Protein AF-A0A182ETB7-F1 (afdb_monomer_lite)

Secondary structure (DSSP, 8-state):
--HHHHHHHHHHHHHHHHTSTT--HHHHHHHHHHHHHHHTTT-SHHHHHHHHHHHHH-GGGHHHHHHHHHHHS-HHHHHHHHHHHHHHHHHHHHHHTTS-S------------------------

Organism: Onchocerca ochengi (NCBI:txid42157)

pLDDT: mean 83.45, std 18.45, range [45.38, 98.5]

Foldseek 3Di:
DPLVVVLVVLVVVLVVLVPDPPRDPVVSLVSLVVSCVVPLQPALVSLLVNQLVCVVPPNVCNVVSLVSSVVRYDPVHNVVNVVSSVVSVVVVVVVVVPPPPDPDDDDDDDDDDDDDDDDDDDDDD

Radius of gyration: 29.43 Å; chains: 1; bounding box: 35×43×104 Å

Sequence (125 aa):
MMPRLGIEVHRTFIEHELKSEQMSMEFVTQAFELMIVEFGSKTHECWIDYANFMLKYEPLTLQTIHRRAMACLASNEIESFLVAYNSLLQNAASNYNGFDSDIGKDVEDLSDDDDGNNSETEKFT

Structure (mmCIF, N/CA/C/O backbone):
data_AF-A0A182ETB7-F1
#
_entry.id   AF-A0A182ETB7-F1
#
loop_
_atom_site.group_PDB
_atom_site.id
_atom_site.type_symbol
_atom_site.label_atom_id
_atom_site.label_alt_id
_atom_site.label_comp_id
_atom_site.label_asym_id
_atom_site.label_entity_id
_atom_site.label_seq_id
_atom_site.pdbx_PDB_ins_code
_atom_site.Cartn_x
_atom_site.Cartn_y
_atom_site.Cartn_z
_atom_site.occupancy
_atom_site.B_iso_or_equiv
_atom_site.auth_seq_id
_atom_site.auth_comp_id
_atom_site.auth_asym_id
_atom_site.auth_atom_id
_atom_site.pdbx_PDB_model_num
ATOM 1 N N . MET A 1 1 ? -3.845 -2.359 -19.736 1.00 51.69 1 MET A N 1
ATOM 2 C CA . MET A 1 1 ? -4.543 -1.458 -18.794 1.00 51.69 1 MET A CA 1
ATOM 3 C C . MET A 1 1 ? -3.604 -0.302 -18.471 1.00 51.69 1 MET A C 1
ATOM 5 O O . MET A 1 1 ? -2.424 -0.566 -18.276 1.00 51.69 1 MET A O 1
ATOM 9 N N . MET A 1 2 ? -4.068 0.951 -18.498 1.00 56.34 2 MET A N 1
ATOM 10 C CA . MET A 1 2 ? -3.256 2.111 -18.092 1.00 56.34 2 MET A CA 1
ATOM 11 C C . MET A 1 2 ? -2.988 2.015 -16.576 1.00 56.34 2 MET A C 1
ATOM 13 O O . MET A 1 2 ? -3.965 2.009 -15.827 1.00 56.34 2 MET A O 1
ATOM 17 N N . PRO A 1 3 ? -1.728 1.943 -16.099 1.00 60.03 3 PRO A N 1
ATOM 18 C CA . PRO A 1 3 ? -1.425 1.695 -14.683 1.00 60.03 3 PRO A CA 1
ATOM 19 C C . PRO A 1 3 ? -2.067 2.699 -13.714 1.00 60.03 3 PRO A C 1
ATOM 21 O O . PRO A 1 3 ? -2.541 2.309 -12.654 1.00 60.03 3 PRO A O 1
ATOM 24 N N . ARG A 1 4 ? -2.156 3.976 -14.116 1.00 64.31 4 ARG A N 1
ATOM 25 C CA . ARG A 1 4 ? -2.756 5.045 -13.299 1.00 64.31 4 ARG A CA 1
ATOM 26 C C . ARG A 1 4 ? -4.270 4.920 -13.122 1.00 64.31 4 ARG A C 1
ATOM 28 O O . ARG A 1 4 ? -4.782 5.306 -12.087 1.00 64.31 4 ARG A O 1
ATOM 35 N N . LEU A 1 5 ? -4.992 4.376 -14.101 1.00 73.88 5 LEU A N 1
ATOM 36 C CA . LEU A 1 5 ? -6.442 4.205 -13.962 1.00 73.88 5 LEU A CA 1
ATOM 37 C C . LEU A 1 5 ? -6.777 3.033 -13.032 1.00 73.88 5 LEU A C 1
ATOM 39 O O . LEU A 1 5 ? -7.755 3.089 -12.301 1.00 73.88 5 LEU A O 1
ATOM 43 N N . GLY A 1 6 ? -5.958 1.978 -13.054 1.00 78.56 6 GLY A N 1
ATOM 44 C CA . GLY A 1 6 ? -6.177 0.805 -12.211 1.00 78.56 6 GLY A CA 1
ATOM 45 C C . GLY A 1 6 ? -5.968 1.096 -10.724 1.00 78.56 6 GLY A C 1
ATOM 46 O O . GLY A 1 6 ? -6.811 0.719 -9.918 1.00 78.56 6 GLY A O 1
ATOM 47 N N . ILE A 1 7 ? -4.907 1.828 -10.361 1.00 86.31 7 ILE A N 1
ATOM 48 C CA . ILE A 1 7 ? -4.653 2.179 -8.953 1.00 86.31 7 ILE A CA 1
ATOM 49 C C . ILE A 1 7 ? -5.768 3.060 -8.366 1.00 86.31 7 ILE A C 1
ATOM 51 O O . ILE A 1 7 ? -6.184 2.847 -7.231 1.00 86.31 7 ILE A O 1
ATOM 55 N N . GLU A 1 8 ? -6.318 3.983 -9.160 1.00 90.12 8 GLU A N 1
ATOM 56 C CA . GLU A 1 8 ? -7.406 4.873 -8.735 1.00 90.12 8 GLU A CA 1
ATOM 57 C C . GLU A 1 8 ? -8.692 4.097 -8.403 1.00 90.12 8 GLU A C 1
ATOM 59 O O . GLU A 1 8 ? -9.412 4.445 -7.468 1.00 90.12 8 GLU A O 1
ATOM 64 N N . VAL A 1 9 ? -8.973 3.013 -9.138 1.00 89.81 9 VAL A N 1
ATOM 65 C CA . VAL A 1 9 ? -10.133 2.143 -8.878 1.00 89.81 9 VAL A CA 1
ATOM 66 C C . VAL A 1 9 ? -9.993 1.442 -7.528 1.00 89.81 9 VAL A C 1
ATOM 68 O O . VAL A 1 9 ? -10.943 1.450 -6.745 1.00 89.81 9 VAL A O 1
ATOM 71 N N . HIS A 1 10 ? -8.812 0.890 -7.223 1.00 92.69 10 HIS A N 1
ATOM 72 C CA . HIS A 1 10 ? -8.541 0.291 -5.910 1.00 92.69 10 HIS A CA 1
ATOM 73 C C . HIS A 1 10 ? -8.660 1.324 -4.792 1.00 92.69 10 HIS A C 1
ATOM 75 O O . HIS A 1 10 ? -9.349 1.067 -3.809 1.00 92.69 10 HIS A O 1
ATOM 81 N N . ARG A 1 11 ? -8.065 2.514 -4.958 1.00 93.50 11 ARG A N 1
ATOM 82 C CA . ARG A 1 11 ? -8.178 3.610 -3.981 1.00 93.50 11 ARG A CA 1
ATOM 83 C C . ARG A 1 11 ? -9.626 4.010 -3.735 1.00 93.50 11 ARG A C 1
ATOM 85 O O . ARG A 1 11 ? -10.043 4.079 -2.587 1.00 93.50 11 ARG A O 1
ATOM 92 N N . THR A 1 12 ? -10.409 4.191 -4.797 1.00 93.00 12 THR A N 1
ATOM 93 C CA . THR A 1 12 ? -11.833 4.544 -4.693 1.00 93.00 12 THR A CA 1
ATOM 94 C C . THR A 1 12 ? -12.609 3.488 -3.905 1.00 93.00 12 THR A C 1
ATOM 96 O O . THR A 1 12 ? -13.414 3.827 -3.038 1.00 93.00 12 THR A O 1
ATOM 99 N N . PHE A 1 13 ? -12.356 2.205 -4.176 1.00 91.25 13 PHE A N 1
ATOM 100 C CA . PHE A 1 13 ? -12.978 1.106 -3.441 1.00 91.25 13 PHE A CA 1
ATOM 101 C C . PHE A 1 13 ? -12.571 1.104 -1.959 1.00 91.25 13 PHE A C 1
ATOM 103 O O . PHE A 1 13 ? -13.431 1.052 -1.082 1.00 91.25 13 PHE A O 1
ATOM 110 N N . ILE A 1 14 ? -11.272 1.220 -1.678 1.00 94.00 14 ILE A N 1
ATOM 111 C CA . ILE A 1 14 ? -10.728 1.266 -0.317 1.00 94.00 14 ILE A CA 1
ATOM 112 C C . ILE A 1 14 ? -11.304 2.454 0.459 1.00 94.00 14 ILE A C 1
ATOM 114 O O . ILE A 1 14 ? -11.742 2.296 1.593 1.00 94.00 14 ILE A O 1
ATOM 118 N N . GLU A 1 15 ? -11.353 3.642 -0.141 1.00 93.00 15 GLU A N 1
ATOM 119 C CA . GLU A 1 15 ? -11.919 4.835 0.487 1.00 93.00 15 GLU A CA 1
ATOM 120 C C . GLU A 1 15 ? -13.400 4.687 0.819 1.00 93.00 15 GLU A C 1
ATOM 122 O O . GLU A 1 15 ? -13.852 5.206 1.841 1.00 93.00 15 GLU A O 1
ATOM 127 N N . HIS A 1 16 ? -14.161 4.016 -0.045 1.00 91.12 16 HIS A N 1
ATOM 128 C CA . HIS A 1 16 ? -15.560 3.722 0.223 1.00 91.12 16 HIS A CA 1
ATOM 129 C C . HIS A 1 16 ? -15.696 2.802 1.442 1.00 91.12 16 HIS A C 1
ATOM 131 O O . HIS A 1 16 ? -16.469 3.103 2.349 1.00 91.12 16 HIS A O 1
ATOM 137 N N . GLU A 1 17 ? -14.903 1.730 1.506 1.00 89.50 17 GLU A N 1
ATOM 138 C CA . GLU A 1 17 ? -14.908 0.802 2.642 1.00 89.50 17 GLU A CA 1
ATOM 139 C C . GLU A 1 17 ? -14.473 1.489 3.947 1.00 89.50 17 GLU A C 1
ATOM 141 O O . GLU A 1 17 ? -15.092 1.304 4.993 1.00 89.50 17 GLU A O 1
ATOM 146 N N . LEU A 1 18 ? -13.471 2.372 3.883 1.00 89.81 18 LEU A N 1
ATOM 147 C CA . LEU A 1 18 ? -13.004 3.168 5.023 1.00 89.81 18 LEU A CA 1
ATOM 148 C C . LEU A 1 18 ? -14.065 4.123 5.587 1.00 89.81 18 LEU A C 1
ATOM 150 O O . LEU A 1 18 ? -13.995 4.481 6.763 1.00 89.81 18 LEU A O 1
ATOM 154 N N . LYS A 1 19 ? -15.016 4.563 4.756 1.00 90.62 19 LYS A N 1
ATOM 155 C CA . LYS A 1 19 ? -16.119 5.461 5.137 1.00 90.62 19 LYS A CA 1
ATOM 156 C C . LYS A 1 19 ? -17.384 4.702 5.553 1.00 90.62 19 LYS A C 1
ATOM 158 O O . LYS A 1 19 ? -18.352 5.338 5.963 1.00 90.62 19 LYS A O 1
ATOM 163 N N . SER A 1 20 ? -17.388 3.374 5.446 1.00 87.75 20 SER A N 1
ATOM 164 C CA . SER A 1 20 ? -18.506 2.533 5.869 1.00 87.75 20 SER A CA 1
ATOM 165 C C . SER A 1 20 ? -18.699 2.596 7.387 1.00 87.75 20 SER A C 1
ATOM 167 O O . SER A 1 20 ? -17.732 2.541 8.148 1.00 87.75 20 SER A O 1
ATOM 169 N N . GLU A 1 21 ? -19.954 2.653 7.844 1.00 82.00 21 GLU A N 1
ATOM 170 C CA . GLU A 1 21 ? -20.301 2.612 9.277 1.00 82.00 21 GLU A CA 1
ATOM 171 C C . GLU A 1 21 ? -19.835 1.313 9.959 1.00 82.00 21 GLU A C 1
ATOM 173 O O . GLU A 1 21 ? -19.615 1.288 11.167 1.00 82.00 21 GLU A O 1
ATOM 178 N N . GLN A 1 22 ? -19.663 0.240 9.180 1.00 85.56 22 GLN A N 1
ATOM 179 C CA . GLN A 1 22 ? -19.215 -1.077 9.635 1.00 85.56 22 GLN A CA 1
ATOM 180 C C . GLN A 1 22 ? -17.900 -1.473 8.956 1.00 85.56 22 GLN A C 1
ATOM 182 O O . GLN A 1 22 ? -17.767 -2.587 8.453 1.00 85.56 22 GLN A O 1
ATOM 187 N N . MET A 1 23 ? -16.942 -0.545 8.894 1.00 88.25 23 MET A N 1
ATOM 188 C CA . MET A 1 23 ? -15.633 -0.814 8.299 1.00 88.25 23 MET A CA 1
ATOM 189 C C . MET A 1 23 ? -14.983 -2.055 8.927 1.00 88.25 23 MET A C 1
ATOM 191 O O . MET A 1 23 ? -14.769 -2.126 10.139 1.00 88.25 23 MET A O 1
ATOM 195 N N . SER A 1 24 ? -14.641 -3.022 8.074 1.00 91.75 24 SER A N 1
ATOM 196 C CA . SER A 1 24 ? -13.866 -4.198 8.456 1.00 91.75 24 SER A CA 1
ATOM 197 C C . SER A 1 24 ? -12.404 -4.000 8.083 1.00 91.75 24 SER A C 1
ATOM 199 O O . SER A 1 24 ? -12.047 -3.917 6.905 1.00 91.75 24 SER A O 1
ATOM 201 N N . MET A 1 25 ? -11.535 -3.984 9.093 1.00 92.19 25 MET A N 1
ATOM 202 C CA . MET A 1 25 ? -10.091 -3.893 8.886 1.00 92.19 25 MET A CA 1
ATOM 203 C C . MET A 1 25 ? -9.556 -5.045 8.024 1.00 92.19 25 MET A C 1
ATOM 205 O O . MET A 1 25 ? -8.654 -4.834 7.215 1.00 92.19 25 MET A O 1
ATOM 209 N N . GLU A 1 26 ? -10.134 -6.241 8.155 1.00 93.12 26 GLU A N 1
ATOM 210 C CA . GLU A 1 26 ? -9.769 -7.411 7.353 1.00 93.12 26 GLU A CA 1
ATOM 211 C C . GLU A 1 26 ? -10.034 -7.165 5.861 1.00 93.12 26 GLU A C 1
ATOM 213 O O . GLU A 1 26 ? -9.148 -7.386 5.034 1.00 93.12 26 GLU A O 1
ATOM 218 N N . PHE A 1 27 ? -11.208 -6.625 5.511 1.00 92.94 27 PHE A N 1
ATOM 219 C CA . PHE A 1 27 ? -11.556 -6.349 4.114 1.00 92.94 27 PHE A CA 1
ATOM 220 C C . PHE A 1 27 ? -10.742 -5.204 3.522 1.00 92.94 27 PHE A C 1
ATOM 222 O O . PHE A 1 27 ? -10.271 -5.314 2.389 1.00 92.94 27 PHE A O 1
ATOM 229 N N . VAL A 1 28 ? -10.509 -4.136 4.287 1.00 95.62 28 VAL A N 1
ATOM 230 C CA . VAL A 1 28 ? -9.643 -3.038 3.839 1.00 95.62 28 VAL A CA 1
ATOM 231 C C . VAL A 1 28 ? -8.219 -3.543 3.597 1.00 95.62 28 VAL A C 1
ATOM 233 O O . VAL A 1 28 ? -7.624 -3.249 2.560 1.00 95.62 28 VAL A O 1
ATOM 236 N N . THR A 1 29 ? -7.691 -4.366 4.505 1.00 96.38 29 THR A N 1
ATOM 237 C CA . THR A 1 29 ? -6.372 -4.993 4.350 1.00 96.38 29 THR A CA 1
ATOM 238 C C . THR A 1 29 ? -6.325 -5.867 3.099 1.00 96.38 29 THR A C 1
ATOM 240 O O . THR A 1 29 ? -5.398 -5.749 2.301 1.00 96.38 29 THR A O 1
ATOM 243 N N . GLN A 1 30 ? -7.348 -6.690 2.860 1.00 96.25 30 GLN A N 1
ATOM 244 C CA . GLN A 1 30 ? -7.428 -7.516 1.656 1.00 96.25 30 GLN A CA 1
ATOM 245 C C . GLN A 1 30 ? -7.455 -6.673 0.371 1.00 96.25 30 GLN A C 1
ATOM 247 O O . GLN A 1 30 ? -6.809 -7.033 -0.613 1.00 96.25 30 GLN A O 1
ATOM 252 N N . ALA A 1 31 ? -8.155 -5.538 0.376 1.00 96.19 31 ALA A N 1
ATOM 253 C CA . ALA A 1 31 ? -8.188 -4.620 -0.757 1.00 96.19 31 ALA A CA 1
ATOM 254 C C . ALA A 1 31 ? -6.810 -3.989 -1.034 1.00 96.19 31 ALA A C 1
ATOM 256 O O . ALA A 1 31 ? -6.381 -3.931 -2.188 1.00 96.19 31 ALA A O 1
ATOM 257 N N . PHE A 1 32 ? -6.069 -3.600 0.009 1.00 97.81 32 PHE A N 1
ATOM 258 C CA . PHE A 1 32 ? -4.678 -3.159 -0.136 1.00 97.81 32 PHE A CA 1
ATOM 259 C C . PHE A 1 32 ? -3.769 -4.259 -0.692 1.00 97.81 32 PHE A C 1
ATOM 261 O O . PHE A 1 32 ? -2.973 -4.002 -1.595 1.00 97.81 32 PHE A O 1
ATOM 268 N N . GLU A 1 33 ? -3.899 -5.490 -0.197 1.00 97.31 33 GLU A N 1
ATOM 269 C CA . GLU A 1 33 ? -3.120 -6.629 -0.690 1.00 97.31 33 GLU A CA 1
ATOM 270 C C . GLU A 1 33 ? -3.401 -6.904 -2.178 1.00 97.31 33 GLU A C 1
ATOM 272 O O . GLU A 1 33 ? -2.468 -7.141 -2.945 1.00 97.31 33 GLU A O 1
ATOM 277 N N . LEU A 1 34 ? -4.656 -6.789 -2.628 1.00 96.19 34 LEU A N 1
ATOM 278 C CA . LEU A 1 34 ? -5.013 -6.895 -4.049 1.00 96.19 34 LEU A CA 1
ATOM 279 C C . LEU A 1 34 ? -4.381 -5.780 -4.892 1.00 96.19 34 LEU A C 1
ATOM 281 O O . LEU A 1 34 ? -3.808 -6.060 -5.949 1.00 96.19 34 LEU A O 1
ATOM 285 N N . MET A 1 35 ? -4.424 -4.535 -4.412 1.00 96.50 35 MET A N 1
ATOM 286 C CA . MET A 1 35 ? -3.762 -3.410 -5.076 1.00 96.50 35 MET A CA 1
ATOM 287 C C . MET A 1 35 ? -2.247 -3.652 -5.202 1.00 96.50 35 MET A C 1
ATOM 289 O O . MET A 1 35 ? -1.657 -3.415 -6.258 1.00 96.50 35 MET A O 1
ATOM 293 N N . ILE A 1 36 ? -1.612 -4.188 -4.157 1.00 97.56 36 ILE A N 1
ATOM 294 C CA . ILE A 1 36 ? -0.185 -4.536 -4.143 1.00 97.56 36 ILE A CA 1
ATOM 295 C C . ILE A 1 36 ? 0.135 -5.682 -5.106 1.00 97.56 36 ILE A C 1
ATOM 297 O O . ILE A 1 36 ? 1.157 -5.634 -5.787 1.00 97.56 36 ILE A O 1
ATOM 301 N N . VAL A 1 37 ? -0.718 -6.701 -5.216 1.00 96.00 37 VAL A N 1
ATOM 302 C CA . VAL A 1 37 ? -0.524 -7.784 -6.195 1.00 96.00 37 VAL A CA 1
ATOM 303 C C . VAL A 1 37 ? -0.487 -7.232 -7.622 1.00 96.00 37 VAL A C 1
ATOM 305 O O . VAL A 1 37 ? 0.320 -7.673 -8.442 1.00 96.00 37 VAL A O 1
ATOM 308 N N . GLU A 1 38 ? -1.325 -6.243 -7.929 1.00 94.81 38 GLU A N 1
ATOM 309 C CA . GLU A 1 38 ? -1.435 -5.697 -9.281 1.00 94.81 38 GLU A CA 1
ATOM 310 C C . GLU A 1 38 ? -0.363 -4.637 -9.607 1.00 94.81 38 GLU A C 1
ATOM 312 O O . GLU A 1 38 ? 0.136 -4.571 -10.746 1.00 94.81 38 GLU A O 1
ATOM 317 N N . PHE A 1 39 ? 0.016 -3.821 -8.618 1.00 95.31 39 PHE A N 1
ATOM 318 C CA . PHE A 1 39 ? 0.844 -2.624 -8.809 1.00 95.31 39 PHE A CA 1
ATOM 319 C C . PHE A 1 39 ? 2.139 -2.590 -7.995 1.00 95.31 39 PHE A C 1
ATOM 321 O O . PHE A 1 39 ? 3.022 -1.794 -8.316 1.00 95.31 39 PHE A O 1
ATOM 328 N N . GLY A 1 40 ? 2.312 -3.471 -7.013 1.00 95.81 40 GLY A N 1
ATOM 329 C CA . GLY A 1 40 ? 3.411 -3.431 -6.046 1.00 95.81 40 GLY A CA 1
ATOM 330 C C . GLY A 1 40 ? 4.805 -3.665 -6.625 1.00 95.81 40 GLY A C 1
ATOM 331 O O . GLY A 1 40 ? 5.790 -3.318 -5.981 1.00 95.81 40 GLY A O 1
ATOM 332 N N . SER A 1 41 ? 4.917 -4.198 -7.843 1.00 96.44 41 SER A N 1
ATOM 333 C CA . SER A 1 41 ? 6.191 -4.265 -8.575 1.00 96.44 41 SER A CA 1
ATOM 334 C C . SER A 1 41 ? 6.442 -3.074 -9.503 1.00 96.44 41 SER A C 1
ATOM 336 O O . SER A 1 41 ? 7.560 -2.889 -9.977 1.00 96.44 41 SER A O 1
ATOM 338 N N . LYS A 1 42 ? 5.413 -2.264 -9.775 1.00 94.62 42 LYS A N 1
ATOM 339 C CA . LYS A 1 42 ? 5.425 -1.194 -10.785 1.00 94.62 42 LYS A CA 1
ATOM 340 C C . LYS A 1 42 ? 5.527 0.198 -10.181 1.00 94.62 42 LYS A C 1
ATOM 342 O O . LYS A 1 42 ? 6.064 1.082 -10.834 1.00 94.62 42 LYS A O 1
ATOM 347 N N . THR A 1 43 ? 4.945 0.408 -9.003 1.00 95.44 43 THR A N 1
ATOM 348 C CA . THR A 1 43 ? 4.897 1.723 -8.363 1.00 95.44 43 THR A CA 1
ATOM 349 C C . THR A 1 43 ? 4.919 1.614 -6.848 1.00 95.44 43 THR A C 1
ATOM 351 O O . THR A 1 43 ? 4.273 0.745 -6.256 1.00 95.44 43 THR A O 1
ATOM 354 N N . HIS A 1 44 ? 5.657 2.524 -6.220 1.00 97.25 44 HIS A N 1
ATOM 355 C CA . HIS A 1 44 ? 5.746 2.606 -4.768 1.00 97.25 44 HIS A CA 1
ATOM 356 C C . HIS A 1 44 ? 4.469 3.122 -4.094 1.00 97.25 44 HIS A C 1
ATOM 358 O O . HIS A 1 44 ? 4.260 2.828 -2.919 1.00 97.25 44 HIS A O 1
ATOM 364 N N . GLU A 1 45 ? 3.608 3.857 -4.807 1.00 96.69 45 GLU A N 1
ATOM 365 C CA . GLU A 1 45 ? 2.483 4.572 -4.193 1.00 96.69 45 GLU A CA 1
ATOM 366 C C . GLU A 1 45 ? 1.535 3.635 -3.421 1.00 96.69 45 GLU A C 1
ATOM 368 O O . GLU A 1 45 ? 1.160 3.930 -2.291 1.00 96.69 45 GLU A O 1
ATOM 373 N N . CYS A 1 46 ? 1.227 2.456 -3.974 1.00 96.88 46 CYS A N 1
ATOM 374 C CA . CYS A 1 46 ? 0.350 1.477 -3.322 1.00 96.88 46 CYS A CA 1
ATOM 375 C C . CYS A 1 46 ? 0.897 0.969 -1.973 1.00 96.88 46 CYS A C 1
ATOM 377 O O . CYS A 1 46 ? 0.128 0.696 -1.051 1.00 96.88 46 CYS A O 1
ATOM 379 N N . TRP A 1 47 ? 2.224 0.881 -1.834 1.00 98.31 47 TRP A N 1
ATOM 380 C CA . TRP A 1 47 ? 2.874 0.506 -0.579 1.00 98.31 47 TRP A CA 1
ATOM 381 C C . TRP A 1 47 ? 2.802 1.626 0.454 1.00 98.31 47 TRP A C 1
ATOM 383 O O . TRP A 1 47 ? 2.653 1.337 1.639 1.00 98.31 47 TRP A O 1
ATOM 393 N N . ILE A 1 48 ? 2.900 2.886 0.020 1.00 98.38 48 ILE A N 1
ATOM 394 C CA . ILE A 1 48 ? 2.772 4.051 0.903 1.00 98.38 48 ILE A CA 1
ATOM 395 C C . ILE A 1 48 ? 1.337 4.184 1.406 1.00 98.38 48 ILE A C 1
ATOM 397 O O . ILE A 1 48 ? 1.142 4.383 2.602 1.00 98.38 48 ILE A O 1
ATOM 401 N N . ASP A 1 49 ? 0.344 3.987 0.538 1.00 97.56 49 ASP A N 1
ATOM 402 C CA . ASP A 1 49 ? -1.066 4.010 0.933 1.00 97.56 49 ASP A CA 1
ATOM 403 C C . ASP A 1 49 ? -1.357 2.928 1.987 1.00 97.56 49 ASP A C 1
ATOM 405 O O . ASP A 1 49 ? -1.971 3.205 3.022 1.00 97.56 49 ASP A O 1
ATOM 409 N N . TYR A 1 50 ? -0.839 1.712 1.776 1.00 98.06 50 TYR A N 1
ATOM 410 C CA . TYR A 1 50 ? -0.992 0.618 2.734 1.00 98.06 50 TYR A CA 1
ATOM 411 C C . TYR A 1 50 ? -0.241 0.871 4.046 1.00 98.06 50 TYR A C 1
ATOM 413 O O . TYR A 1 50 ? -0.786 0.645 5.126 1.00 98.06 50 TYR A O 1
ATOM 421 N N . ALA A 1 51 ? 0.991 1.385 3.977 1.00 98.12 51 ALA A N 1
ATOM 422 C CA . ALA A 1 51 ? 1.760 1.759 5.160 1.00 98.12 51 ALA A CA 1
ATOM 423 C C . ALA A 1 51 ? 1.048 2.850 5.969 1.00 98.12 51 ALA A C 1
ATOM 425 O O . ALA A 1 51 ? 0.976 2.751 7.187 1.00 98.12 51 ALA A O 1
ATOM 426 N N . ASN A 1 52 ? 0.480 3.862 5.313 1.00 97.31 52 ASN A N 1
ATOM 427 C CA . ASN A 1 52 ? -0.263 4.928 5.978 1.00 97.31 52 ASN A CA 1
ATOM 428 C C . ASN A 1 52 ? -1.519 4.396 6.684 1.00 97.31 52 ASN A C 1
ATOM 430 O O . ASN A 1 52 ? -1.804 4.786 7.815 1.00 97.31 52 ASN A O 1
ATOM 434 N N . PHE A 1 53 ? -2.239 3.463 6.053 1.00 96.25 53 PHE A N 1
ATOM 435 C CA . PHE A 1 53 ? -3.345 2.767 6.705 1.00 96.25 53 PHE A CA 1
ATOM 436 C C . PHE A 1 53 ? -2.854 1.991 7.934 1.00 96.25 53 PHE A C 1
ATOM 438 O O . PHE A 1 53 ? -3.312 2.235 9.048 1.00 96.25 53 PHE A O 1
ATOM 445 N N . MET A 1 54 ? -1.864 1.115 7.773 1.00 96.75 54 MET A N 1
ATOM 446 C CA . MET A 1 54 ? -1.390 0.270 8.869 1.00 96.75 54 MET A CA 1
ATOM 447 C C . MET A 1 54 ? -0.701 1.038 9.995 1.00 96.75 54 MET A C 1
ATOM 449 O O . MET A 1 54 ? -0.796 0.634 11.148 1.00 96.75 54 MET A O 1
ATOM 453 N N . LEU A 1 55 ? -0.088 2.184 9.709 1.00 95.75 55 LEU A N 1
ATOM 454 C CA . LEU A 1 55 ? 0.438 3.089 10.727 1.00 95.75 55 LEU A CA 1
ATOM 455 C C . LEU A 1 55 ? -0.648 3.537 11.720 1.00 95.75 55 LEU A C 1
ATOM 457 O O . LEU A 1 55 ? -0.338 3.779 12.882 1.00 95.75 55 LEU A O 1
ATOM 461 N N . LYS A 1 56 ? -1.912 3.635 11.290 1.00 92.19 56 LYS A N 1
ATOM 462 C CA . LYS A 1 56 ? -3.034 4.008 12.161 1.00 92.19 56 LYS A CA 1
ATOM 463 C C . LYS A 1 56 ? -3.594 2.828 12.958 1.00 92.19 56 LYS A C 1
ATOM 465 O O . LYS A 1 56 ? -4.035 3.030 14.085 1.00 92.19 56 LYS A O 1
ATOM 470 N N . TYR A 1 57 ? -3.621 1.631 12.374 1.00 92.38 57 TYR A N 1
ATOM 471 C CA . TYR A 1 57 ? -4.357 0.496 12.941 1.00 92.38 57 TYR A CA 1
ATOM 472 C C . TYR A 1 57 ? -3.452 -0.608 13.512 1.00 92.38 57 TYR A C 1
ATOM 474 O O . TYR A 1 57 ? -3.720 -1.103 14.601 1.00 92.38 57 TYR A O 1
ATOM 482 N N . GLU A 1 58 ? -2.356 -0.959 12.834 1.00 95.12 58 GLU A N 1
ATOM 483 C CA . GLU A 1 58 ? -1.393 -1.982 13.268 1.00 95.12 58 GLU A CA 1
ATOM 484 C C . GLU A 1 58 ? 0.064 -1.584 12.927 1.00 95.12 58 GLU A C 1
ATOM 486 O O . GLU A 1 58 ? 0.681 -2.144 12.010 1.00 95.12 58 GLU A O 1
ATOM 491 N N . PRO A 1 59 ? 0.676 -0.650 13.684 1.00 94.62 59 PRO A N 1
ATOM 492 C CA . PRO A 1 59 ? 1.994 -0.087 13.358 1.00 94.62 59 PRO A CA 1
ATOM 493 C C . PRO A 1 59 ? 3.129 -1.119 13.307 1.00 94.62 59 PRO A C 1
ATOM 495 O O . PRO A 1 59 ? 4.131 -0.924 12.621 1.00 94.62 59 PRO A O 1
ATOM 498 N N . LEU A 1 60 ? 2.984 -2.247 14.009 1.00 94.81 60 LEU A N 1
ATOM 499 C CA . LEU A 1 60 ? 3.979 -3.326 14.018 1.00 94.81 60 LEU A CA 1
ATOM 500 C C . LEU A 1 60 ? 4.147 -3.988 12.639 1.00 94.81 60 LEU A C 1
ATOM 502 O O . LEU A 1 60 ? 5.183 -4.590 12.356 1.00 94.81 60 LEU A O 1
ATOM 506 N N . THR A 1 61 ? 3.162 -3.847 11.749 1.00 95.75 61 THR A N 1
ATOM 507 C CA . THR A 1 61 ? 3.216 -4.401 10.388 1.00 95.75 61 THR A CA 1
ATOM 508 C C . THR A 1 61 ? 4.104 -3.585 9.445 1.00 95.75 61 THR A C 1
ATOM 510 O O . THR A 1 61 ? 4.561 -4.114 8.428 1.00 95.75 61 THR A O 1
ATOM 513 N N . LEU A 1 62 ? 4.444 -2.340 9.800 1.00 97.19 62 LEU A N 1
ATOM 514 C CA . LEU A 1 62 ? 5.226 -1.419 8.969 1.00 97.19 62 LEU A CA 1
ATOM 515 C C . LEU A 1 62 ? 6.588 -1.991 8.563 1.00 97.19 62 LEU A C 1
ATOM 517 O O . LEU A 1 62 ? 6.984 -1.901 7.401 1.00 97.19 62 LEU A O 1
ATOM 521 N N . GLN A 1 63 ? 7.277 -2.678 9.479 1.00 96.81 63 GLN A N 1
ATOM 522 C CA . GLN A 1 63 ? 8.545 -3.340 9.158 1.00 96.81 63 GLN A CA 1
ATOM 523 C C . GLN A 1 63 ? 8.368 -4.415 8.073 1.00 96.81 63 GLN A C 1
ATOM 525 O O . GLN A 1 63 ? 9.208 -4.561 7.179 1.00 96.81 63 GLN A O 1
ATOM 530 N N . THR A 1 64 ? 7.263 -5.162 8.131 1.00 98.00 64 THR A N 1
ATOM 531 C CA . THR A 1 64 ? 6.934 -6.184 7.132 1.00 98.00 64 THR A CA 1
ATOM 532 C C . THR A 1 64 ? 6.598 -5.545 5.788 1.00 98.00 64 THR A C 1
ATOM 534 O O . THR A 1 64 ? 7.078 -6.033 4.764 1.00 98.00 64 THR A O 1
ATOM 537 N N . ILE A 1 65 ? 5.846 -4.442 5.782 1.00 98.31 65 ILE A N 1
ATOM 538 C CA . ILE A 1 65 ? 5.515 -3.681 4.571 1.00 98.31 65 ILE A CA 1
ATOM 539 C C . ILE A 1 65 ? 6.789 -3.159 3.905 1.00 98.31 65 ILE A C 1
ATOM 541 O O . ILE A 1 65 ? 7.011 -3.441 2.731 1.00 98.31 65 ILE A O 1
ATOM 545 N N . HIS A 1 66 ? 7.672 -2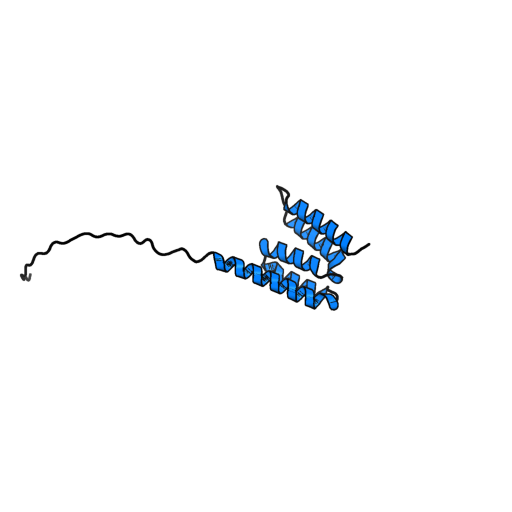.500 4.661 1.00 98.50 66 HIS A N 1
ATOM 546 C CA . HIS A 1 66 ? 8.949 -2.006 4.146 1.00 98.50 66 HIS A CA 1
ATOM 547 C C . HIS A 1 66 ? 9.777 -3.126 3.507 1.00 98.50 66 HIS A C 1
ATOM 549 O O . HIS A 1 66 ? 10.225 -3.009 2.368 1.00 98.50 66 HIS A O 1
ATOM 555 N N . ARG A 1 67 ? 9.948 -4.256 4.208 1.00 98.50 67 ARG A N 1
ATOM 556 C CA . ARG A 1 67 ? 10.700 -5.404 3.677 1.00 98.50 67 ARG A CA 1
ATOM 557 C C . ARG A 1 67 ? 10.093 -5.938 2.377 1.00 98.50 67 ARG A C 1
ATOM 559 O O . ARG A 1 67 ? 10.838 -6.268 1.459 1.00 98.50 67 ARG A O 1
ATOM 566 N N . ARG A 1 68 ? 8.763 -6.047 2.302 1.00 98.44 68 ARG A N 1
ATOM 567 C CA . ARG A 1 68 ? 8.060 -6.534 1.105 1.00 98.44 68 ARG A CA 1
ATOM 568 C C . ARG A 1 68 ? 8.198 -5.558 -0.062 1.00 98.44 68 ARG A C 1
ATOM 570 O O . ARG A 1 68 ? 8.552 -5.995 -1.150 1.00 98.44 68 ARG A O 1
ATOM 577 N N . ALA A 1 69 ? 8.017 -4.261 0.173 1.00 98.31 69 ALA A N 1
ATOM 578 C CA . ALA A 1 69 ? 8.190 -3.228 -0.845 1.00 98.31 69 ALA A CA 1
ATOM 579 C C . ALA A 1 69 ? 9.601 -3.268 -1.454 1.00 98.31 69 ALA A C 1
ATOM 581 O O . ALA A 1 69 ? 9.742 -3.344 -2.671 1.00 98.31 69 ALA A O 1
ATOM 582 N N . MET A 1 70 ? 10.639 -3.348 -0.615 1.00 98.38 70 MET A N 1
ATOM 583 C CA . MET A 1 70 ? 12.036 -3.451 -1.063 1.00 98.38 70 MET A CA 1
ATOM 584 C C . MET A 1 70 ? 12.326 -4.711 -1.892 1.00 98.38 70 MET A C 1
ATOM 586 O O . MET A 1 70 ? 13.217 -4.693 -2.735 1.00 98.38 70 MET A O 1
ATOM 590 N N . ALA A 1 71 ? 11.599 -5.804 -1.647 1.00 98.00 71 ALA A N 1
ATOM 591 C CA . ALA A 1 71 ? 11.755 -7.052 -2.390 1.00 98.00 71 ALA A CA 1
ATOM 592 C C . ALA A 1 71 ? 10.958 -7.081 -3.706 1.00 98.00 71 ALA A C 1
ATOM 594 O O . ALA A 1 71 ? 11.322 -7.819 -4.619 1.00 98.00 71 ALA A O 1
ATOM 595 N N . CYS A 1 72 ? 9.861 -6.326 -3.797 1.00 97.12 72 CYS A N 1
ATOM 596 C CA . CYS A 1 72 ? 8.937 -6.376 -4.930 1.00 97.12 72 CYS A CA 1
ATOM 597 C C . CYS A 1 72 ? 9.138 -5.245 -5.942 1.00 97.12 72 CYS A C 1
ATOM 599 O O . CYS A 1 72 ? 8.901 -5.464 -7.130 1.00 97.12 72 CYS A O 1
ATOM 601 N N . LEU A 1 73 ? 9.522 -4.050 -5.490 1.00 97.69 73 LEU A N 1
ATOM 602 C CA . LEU A 1 73 ? 9.579 -2.863 -6.337 1.00 97.69 73 LEU A CA 1
ATOM 603 C C . LEU A 1 73 ? 10.670 -2.958 -7.404 1.00 97.69 73 LEU A C 1
ATOM 605 O O . LEU A 1 73 ? 11.788 -3.411 -7.153 1.00 97.69 73 LEU A O 1
ATOM 609 N N . ALA A 1 74 ? 10.356 -2.448 -8.595 1.00 95.56 74 ALA A N 1
ATOM 610 C CA . ALA A 1 74 ? 11.362 -2.169 -9.605 1.00 95.56 74 ALA A CA 1
ATOM 611 C C . ALA A 1 74 ? 12.396 -1.165 -9.068 1.00 95.56 74 ALA A C 1
ATOM 613 O O . ALA A 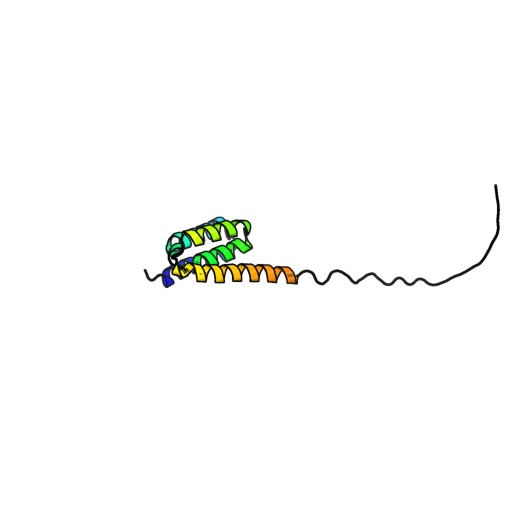1 74 ? 12.059 -0.233 -8.337 1.00 95.56 74 ALA A O 1
ATOM 614 N N . SER A 1 75 ? 13.664 -1.331 -9.449 1.00 95.88 75 SER A N 1
ATOM 615 C CA . SER A 1 75 ? 14.774 -0.561 -8.871 1.00 95.88 75 SER A CA 1
ATOM 616 C C . SER A 1 75 ? 14.622 0.958 -9.010 1.00 95.88 75 SER A C 1
ATOM 618 O O . SER A 1 75 ? 15.096 1.690 -8.149 1.00 95.88 75 SER A O 1
ATOM 620 N N . ASN A 1 76 ? 13.940 1.434 -10.056 1.00 96.31 76 ASN A N 1
ATOM 621 C CA . ASN A 1 76 ? 13.681 2.858 -10.285 1.00 96.31 76 ASN A CA 1
ATOM 622 C C . ASN A 1 76 ? 12.636 3.465 -9.330 1.00 96.31 76 ASN A C 1
ATOM 624 O O . ASN A 1 76 ? 12.539 4.682 -9.258 1.00 96.31 76 ASN A O 1
ATOM 628 N N . GLU A 1 77 ? 11.865 2.645 -8.612 1.00 97.62 77 GLU A N 1
ATOM 629 C CA . GLU A 1 77 ? 10.849 3.094 -7.650 1.00 97.62 77 GLU A CA 1
ATOM 630 C C . GLU A 1 77 ? 11.341 3.034 -6.196 1.00 97.62 77 GLU A C 1
ATOM 632 O O . GLU A 1 77 ? 10.702 3.592 -5.305 1.00 97.62 77 GLU A O 1
ATOM 637 N N . ILE A 1 78 ? 12.470 2.363 -5.932 1.00 97.62 78 ILE A N 1
ATOM 638 C CA . ILE A 1 78 ? 12.979 2.136 -4.570 1.00 97.62 78 ILE A CA 1
ATOM 639 C C . ILE A 1 78 ? 13.344 3.453 -3.876 1.00 97.62 78 ILE A C 1
ATOM 641 O O . ILE A 1 78 ? 13.015 3.644 -2.708 1.00 97.62 78 ILE A O 1
ATOM 645 N N . GLU A 1 79 ? 14.012 4.374 -4.570 1.00 98.19 79 GLU A N 1
ATOM 646 C CA . GLU A 1 79 ? 14.400 5.657 -3.973 1.00 98.19 79 GLU A CA 1
ATOM 647 C C . GLU A 1 79 ? 13.169 6.497 -3.609 1.00 98.19 79 GLU A C 1
ATOM 649 O O . GLU A 1 79 ? 13.060 6.980 -2.482 1.00 98.19 79 GLU A O 1
ATOM 654 N N . SER A 1 80 ? 12.197 6.600 -4.521 1.00 98.31 80 SER A N 1
ATOM 655 C CA . SER A 1 80 ? 10.932 7.299 -4.267 1.00 98.31 80 SER A CA 1
ATOM 656 C C . SER A 1 80 ? 10.150 6.669 -3.115 1.00 98.31 80 SER A C 1
ATOM 658 O O . SER A 1 80 ? 9.640 7.392 -2.259 1.00 98.31 80 SER A O 1
ATOM 660 N N . PHE A 1 81 ? 10.127 5.333 -3.036 1.00 98.50 81 PHE A N 1
ATOM 661 C CA . PHE A 1 81 ? 9.562 4.611 -1.900 1.00 98.50 81 PHE A CA 1
ATOM 662 C C . PHE A 1 81 ? 10.225 5.017 -0.580 1.00 98.50 81 PHE A C 1
ATOM 664 O O . PHE A 1 81 ? 9.526 5.396 0.354 1.00 98.50 81 PHE A O 1
ATOM 671 N N . LEU A 1 82 ? 11.559 4.971 -0.497 1.00 98.50 82 LEU A N 1
ATOM 672 C CA . LEU A 1 82 ? 12.290 5.287 0.733 1.00 98.50 82 LEU A CA 1
ATOM 673 C C . LEU A 1 82 ? 12.057 6.732 1.185 1.00 98.50 82 LEU A C 1
ATOM 675 O O . LEU A 1 82 ? 11.857 6.971 2.376 1.00 98.50 82 LEU A O 1
ATOM 679 N N . VAL A 1 83 ? 12.050 7.687 0.250 1.00 98.50 83 VAL A N 1
ATOM 680 C CA . VAL A 1 83 ? 11.750 9.095 0.550 1.00 98.50 83 VAL A CA 1
ATOM 681 C C . VAL A 1 83 ? 10.342 9.225 1.132 1.00 98.50 83 VAL A C 1
ATOM 683 O O . VAL A 1 83 ? 10.189 9.736 2.240 1.00 98.50 83 VAL A O 1
ATOM 686 N N . ALA A 1 84 ? 9.327 8.708 0.435 1.00 98.38 84 ALA A N 1
ATOM 687 C CA . ALA A 1 84 ? 7.936 8.812 0.870 1.00 98.38 84 ALA A CA 1
ATOM 688 C C . ALA A 1 84 ? 7.681 8.088 2.203 1.00 98.38 84 ALA A C 1
ATOM 690 O O . ALA A 1 84 ? 6.998 8.616 3.082 1.00 98.38 84 ALA A O 1
ATOM 691 N N . TYR A 1 85 ? 8.268 6.905 2.385 1.00 98.19 85 TYR A N 1
ATOM 692 C CA . TYR A 1 85 ? 8.128 6.109 3.599 1.00 98.19 85 TYR A CA 1
ATOM 693 C C . TYR A 1 85 ? 8.774 6.795 4.809 1.00 98.19 85 TYR A C 1
ATOM 695 O O . TYR A 1 85 ? 8.174 6.861 5.880 1.00 98.19 85 TYR A O 1
ATOM 703 N N . ASN A 1 86 ? 9.964 7.378 4.646 1.00 97.56 86 ASN A N 1
ATOM 704 C CA . ASN A 1 86 ? 10.603 8.143 5.716 1.00 97.56 86 ASN A CA 1
ATOM 705 C C . ASN A 1 86 ? 9.802 9.401 6.075 1.00 97.56 86 ASN A C 1
ATOM 707 O O . ASN A 1 86 ? 9.625 9.683 7.260 1.00 97.56 86 ASN A O 1
ATOM 711 N N . SER A 1 87 ? 9.275 10.126 5.082 1.00 97.38 87 SER A N 1
ATOM 712 C CA . SER A 1 87 ? 8.397 11.277 5.327 1.00 97.38 87 SER A CA 1
ATOM 713 C C . SER A 1 87 ? 7.131 10.882 6.090 1.00 97.38 87 SER A C 1
ATOM 715 O O . SER A 1 87 ? 6.745 11.579 7.026 1.00 97.38 87 SER A O 1
ATOM 717 N N . LEU A 1 88 ? 6.516 9.743 5.751 1.00 96.69 88 LEU A N 1
ATOM 718 C CA . LEU A 1 88 ? 5.369 9.200 6.482 1.00 96.69 88 LEU A CA 1
ATOM 719 C C . LEU A 1 88 ? 5.699 8.992 7.971 1.00 96.69 88 LEU A C 1
ATOM 721 O O . LEU A 1 88 ? 4.953 9.452 8.835 1.00 96.69 88 LEU A O 1
ATOM 725 N N . LEU A 1 89 ? 6.831 8.351 8.278 1.00 95.50 89 LEU A N 1
ATOM 726 C CA . LEU A 1 89 ? 7.245 8.087 9.662 1.00 95.50 89 LEU A CA 1
ATOM 727 C C . LEU A 1 89 ? 7.589 9.366 10.437 1.00 95.50 89 LEU A C 1
ATOM 729 O O . LEU A 1 89 ? 7.228 9.492 11.607 1.00 95.50 89 LEU A O 1
ATOM 733 N N . GLN A 1 90 ? 8.267 10.321 9.799 1.00 95.50 90 GLN A N 1
ATOM 734 C CA . GLN A 1 90 ? 8.600 11.606 10.419 1.00 95.50 90 GLN A CA 1
ATOM 735 C C . GLN A 1 90 ? 7.340 12.395 10.784 1.00 95.50 90 GLN A C 1
ATOM 737 O O . GLN A 1 90 ? 7.221 12.864 11.914 1.00 95.50 90 GLN A O 1
ATOM 742 N N . ASN A 1 91 ? 6.370 12.467 9.869 1.00 93.56 91 ASN A N 1
ATOM 743 C CA . ASN A 1 91 ? 5.098 13.147 10.111 1.00 93.56 91 ASN A CA 1
ATOM 744 C C . ASN A 1 91 ? 4.322 12.503 11.269 1.00 93.56 91 ASN A C 1
ATOM 746 O O . ASN A 1 91 ? 3.741 13.202 12.098 1.00 93.56 91 ASN A O 1
ATOM 750 N N . ALA A 1 92 ? 4.351 11.171 11.362 1.00 90.44 92 ALA A N 1
ATOM 751 C CA . ALA A 1 92 ? 3.731 10.438 12.460 1.00 90.44 92 ALA A CA 1
ATOM 752 C C . ALA A 1 92 ? 4.363 10.778 13.820 1.00 90.44 92 ALA A C 1
ATOM 754 O O . ALA A 1 92 ? 3.650 11.009 14.795 1.00 90.44 92 ALA A O 1
ATOM 755 N N . ALA A 1 93 ? 5.696 10.849 13.877 1.00 87.44 93 ALA A N 1
ATOM 756 C CA . ALA A 1 93 ? 6.431 11.180 15.093 1.00 87.44 93 ALA A CA 1
ATOM 757 C C . ALA A 1 93 ? 6.202 12.635 15.536 1.00 87.44 93 ALA A C 1
ATOM 759 O O . ALA A 1 93 ? 6.006 12.894 16.722 1.00 87.44 93 ALA A O 1
ATOM 760 N N . SER A 1 94 ? 6.172 13.588 14.598 1.00 86.38 94 SER A N 1
ATOM 761 C CA . SER A 1 94 ? 5.909 14.998 14.909 1.00 86.38 94 SER A CA 1
ATOM 762 C C . SER A 1 94 ? 4.527 15.226 15.522 1.00 86.38 94 SER A C 1
ATOM 764 O O . SER A 1 94 ? 4.403 16.039 16.435 1.00 86.38 94 SER A O 1
ATOM 766 N N . ASN A 1 95 ? 3.509 14.481 15.084 1.00 75.69 95 ASN A N 1
ATOM 767 C CA . ASN A 1 95 ? 2.159 14.584 15.642 1.00 75.69 95 ASN A CA 1
ATOM 768 C C . ASN A 1 95 ? 2.067 14.111 17.104 1.00 75.69 95 ASN A C 1
ATOM 770 O O . ASN A 1 95 ? 1.167 14.541 17.821 1.00 75.69 95 ASN A O 1
ATOM 774 N N . TYR A 1 96 ? 2.994 13.267 17.568 1.00 62.22 96 TYR A N 1
ATOM 775 C CA . TYR A 1 96 ? 3.015 12.769 18.948 1.00 62.22 96 TYR A CA 1
ATOM 776 C C . TYR A 1 96 ? 3.613 13.782 19.941 1.00 62.22 96 TYR A C 1
ATOM 778 O O . TYR A 1 96 ? 3.217 13.824 21.102 1.00 62.22 96 TYR A O 1
ATOM 786 N N . ASN A 1 97 ? 4.521 14.650 19.484 1.00 57.91 97 ASN A N 1
ATOM 787 C CA . ASN A 1 97 ? 5.210 15.632 20.333 1.00 57.91 97 ASN A CA 1
ATOM 788 C C . ASN A 1 97 ? 4.352 16.866 20.688 1.00 57.91 97 ASN 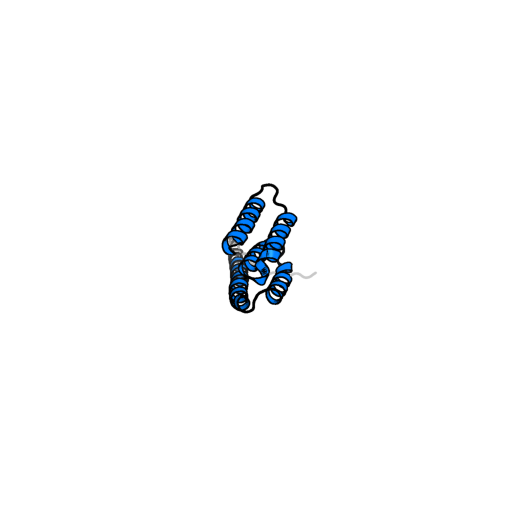A C 1
ATOM 790 O O . ASN A 1 97 ? 4.811 17.738 21.420 1.00 57.91 97 ASN A O 1
ATOM 794 N N . GLY A 1 98 ? 3.127 16.971 20.161 1.00 51.56 98 GLY A N 1
ATOM 795 C CA . GLY A 1 98 ? 2.238 18.122 20.358 1.00 51.56 98 GLY A CA 1
ATOM 796 C C . GLY A 1 98 ? 1.289 18.037 21.560 1.00 51.56 98 GLY A C 1
ATOM 797 O O . GLY A 1 98 ? 0.481 18.945 21.723 1.00 51.56 98 GLY A O 1
ATOM 798 N N . PHE A 1 99 ? 1.337 16.969 22.368 1.00 50.72 99 PHE A N 1
ATOM 799 C CA . PHE A 1 99 ? 0.324 16.702 23.405 1.00 50.72 99 PHE A CA 1
ATOM 800 C C . PHE A 1 99 ? 0.805 16.877 24.859 1.00 50.72 99 PHE A C 1
ATOM 802 O O . PHE A 1 99 ? -0.012 16.786 25.767 1.00 50.72 99 PHE A O 1
ATOM 809 N N . ASP A 1 100 ? 2.094 17.146 25.103 1.00 53.12 100 ASP A N 1
ATOM 810 C CA . ASP A 1 100 ? 2.681 17.076 26.457 1.00 53.12 100 ASP A CA 1
ATOM 811 C C . ASP A 1 100 ? 3.235 18.423 26.961 1.00 53.12 100 ASP A C 1
ATOM 813 O O . ASP A 1 100 ? 4.395 18.557 27.346 1.00 53.12 100 ASP A O 1
ATOM 817 N N . SER A 1 101 ? 2.408 19.470 26.909 1.00 54.84 101 SER A N 1
ATOM 818 C CA . SER A 1 101 ? 2.768 20.806 27.407 1.00 54.84 101 SER A CA 1
ATOM 819 C C . SER A 1 101 ? 1.573 21.534 28.037 1.00 54.84 101 SER A C 1
ATOM 821 O O . SER A 1 101 ? 1.333 22.689 27.701 1.00 54.84 101 SER A O 1
ATOM 823 N N . ASP A 1 102 ? 0.807 20.894 28.930 1.00 54.94 102 ASP A N 1
ATOM 824 C CA . ASP A 1 102 ? -0.042 21.660 29.869 1.00 54.94 102 ASP A CA 1
ATOM 825 C C . ASP A 1 102 ? -0.500 20.873 31.115 1.00 54.94 102 ASP A C 1
ATOM 827 O O . ASP A 1 102 ? -1.680 20.824 31.456 1.00 54.94 102 ASP A O 1
ATOM 831 N N . ILE A 1 103 ? 0.426 20.215 31.820 1.00 59.06 103 ILE A N 1
ATOM 832 C CA . ILE A 1 10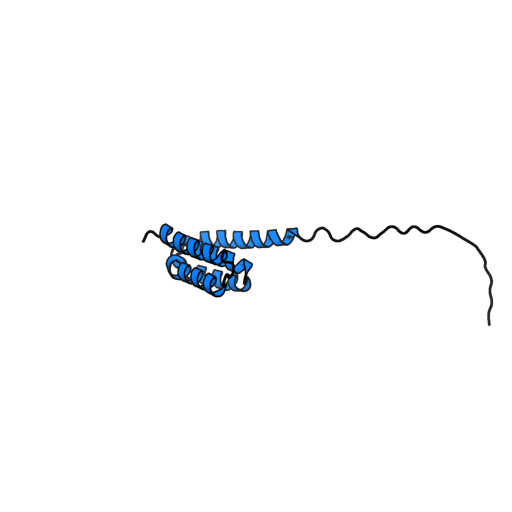3 ? 0.146 19.713 33.175 1.00 59.06 103 ILE A CA 1
ATOM 833 C C . ILE A 1 103 ? 1.206 20.261 34.116 1.00 59.06 103 ILE A C 1
ATOM 835 O O . ILE A 1 103 ? 2.299 19.716 34.251 1.00 59.06 103 ILE A O 1
ATOM 839 N N . GLY A 1 104 ? 0.858 21.353 34.789 1.00 55.59 104 GLY A N 1
ATOM 840 C CA . GLY A 1 104 ? 1.558 21.774 35.992 1.00 55.59 104 GLY A CA 1
ATOM 841 C C . GLY A 1 104 ? 1.641 23.278 36.152 1.00 55.59 104 GLY A C 1
ATOM 842 O O . GLY A 1 104 ? 2.697 23.849 35.893 1.00 55.59 104 GLY A O 1
ATOM 843 N N . LYS A 1 105 ? 0.558 23.889 36.645 1.00 56.84 105 LYS A N 1
ATOM 844 C CA . LYS A 1 105 ? 0.585 25.001 37.611 1.00 56.84 105 LYS A CA 1
ATOM 845 C C . LYS A 1 105 ? -0.841 25.394 37.983 1.00 56.84 105 LYS A C 1
ATOM 847 O O . LYS A 1 105 ? -1.342 26.381 37.487 1.00 56.84 105 LYS A O 1
ATOM 852 N N . ASP A 1 106 ? -1.439 24.625 38.882 1.00 57.06 106 ASP A N 1
ATOM 853 C CA . ASP A 1 106 ? -2.488 25.113 39.780 1.00 57.06 106 ASP A CA 1
ATOM 854 C C . ASP A 1 106 ? -2.304 24.361 41.103 1.00 57.06 106 ASP A C 1
ATOM 856 O O . ASP A 1 106 ? -2.920 23.331 41.364 1.00 57.06 106 ASP A O 1
ATOM 860 N N . VAL A 1 107 ? -1.336 24.813 41.903 1.00 60.97 107 VAL A N 1
ATOM 861 C CA . VAL A 1 107 ? -1.338 24.549 43.345 1.00 60.97 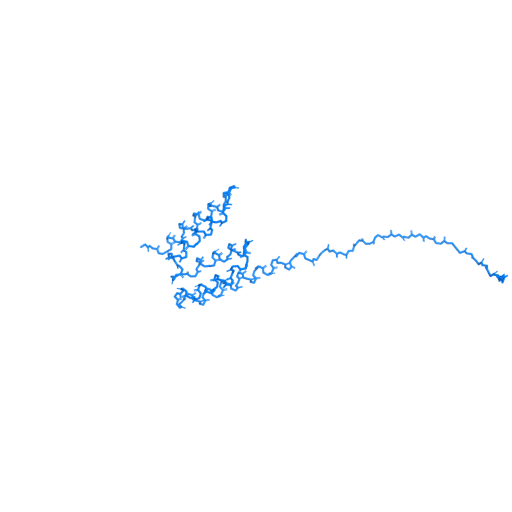107 VAL A CA 1
ATOM 862 C C . VAL A 1 107 ? -1.828 25.823 43.996 1.00 60.97 107 VAL A C 1
ATOM 864 O O . VAL A 1 107 ? -1.202 26.875 43.869 1.00 60.97 107 VAL A O 1
ATOM 867 N N . GLU A 1 108 ? -3.006 25.692 44.591 1.00 54.66 108 GLU A N 1
ATOM 868 C CA . GLU A 1 108 ? -3.771 26.757 45.203 1.00 54.66 108 GLU A CA 1
ATOM 869 C C . GLU A 1 108 ? -3.016 27.442 46.342 1.00 54.66 108 GLU A C 1
ATOM 871 O O . GLU A 1 108 ? -2.303 26.832 47.142 1.00 54.66 108 GLU A O 1
ATOM 876 N N . ASP A 1 109 ? -3.233 28.748 46.356 1.00 54.91 109 ASP A N 1
ATOM 877 C CA . ASP A 1 109 ? -3.028 29.699 47.428 1.00 54.91 109 ASP A CA 1
ATOM 878 C C . ASP A 1 109 ? -3.787 29.263 48.694 1.00 54.91 109 ASP A C 1
ATOM 880 O O . ASP A 1 109 ? -5.012 29.161 48.684 1.00 54.91 109 ASP A O 1
ATOM 884 N N . LEU A 1 110 ? -3.060 29.008 49.783 1.00 56.84 110 LEU A N 1
ATOM 885 C CA . LEU A 1 110 ? -3.604 29.026 51.140 1.00 56.84 110 LEU A CA 1
ATOM 886 C C . LEU A 1 110 ? -2.638 29.811 52.028 1.00 56.84 110 LEU A C 1
ATOM 888 O O . LEU A 1 110 ? -1.716 29.264 52.635 1.00 56.84 110 LEU A O 1
ATOM 892 N N . SER A 1 111 ? -2.853 31.123 52.060 1.00 58.28 111 SER A N 1
ATOM 893 C CA . SER A 1 111 ? -2.510 31.967 53.197 1.00 58.28 111 SER A CA 1
ATOM 894 C C . SER A 1 111 ? -3.352 31.562 54.407 1.00 58.28 111 SER A C 1
ATOM 896 O O . SER A 1 111 ? -4.574 31.534 54.295 1.00 58.28 111 SER A O 1
ATOM 898 N N . ASP A 1 112 ? -2.722 31.343 55.556 1.00 53.25 112 ASP A N 1
ATOM 899 C CA . ASP A 1 112 ? -3.354 31.611 56.847 1.00 53.25 112 ASP A CA 1
ATOM 900 C C . ASP A 1 112 ? -2.310 32.235 57.778 1.00 53.25 112 ASP A C 1
ATOM 902 O O . ASP A 1 112 ? -1.191 31.737 57.940 1.00 53.25 112 ASP A O 1
ATOM 906 N N . ASP A 1 113 ? -2.700 33.392 58.298 1.00 54.06 113 ASP A N 1
ATOM 907 C CA . ASP A 1 113 ? -1.939 34.329 59.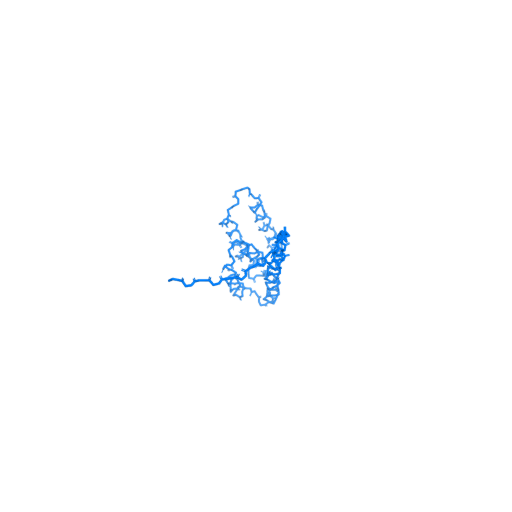105 1.00 54.06 113 ASP A CA 1
ATOM 908 C C . ASP A 1 113 ? -1.646 33.821 60.533 1.00 54.06 113 ASP A C 1
ATOM 910 O O . ASP A 1 113 ? -2.422 33.085 61.137 1.00 54.06 113 ASP A O 1
ATOM 914 N N . ASP A 1 114 ? -0.486 34.262 61.028 1.00 57.75 114 ASP A N 1
ATOM 915 C CA . ASP A 1 114 ? -0.205 34.864 62.344 1.00 57.75 114 ASP A CA 1
ATOM 916 C C . ASP A 1 114 ? -0.983 34.395 63.596 1.00 57.75 114 ASP A C 1
ATOM 918 O O . ASP A 1 114 ? -2.182 34.613 63.722 1.00 57.75 114 ASP A O 1
ATOM 922 N N . ASP A 1 115 ? -0.259 33.882 64.602 1.00 50.47 115 ASP A N 1
ATOM 923 C CA . ASP A 1 115 ? -0.215 34.545 65.919 1.00 50.47 115 ASP A CA 1
ATOM 924 C C . ASP A 1 115 ? 0.841 33.897 66.838 1.00 50.47 115 ASP A C 1
ATOM 926 O O . ASP A 1 115 ? 0.843 32.691 67.109 1.00 50.47 115 ASP A O 1
ATOM 930 N N . GLY A 1 116 ? 1.772 34.715 67.329 1.00 50.16 116 GLY A N 1
ATOM 931 C CA . GLY A 1 116 ? 2.826 34.298 68.251 1.00 50.16 116 GLY A CA 1
ATOM 932 C C . GLY A 1 116 ? 2.371 34.187 69.709 1.00 50.16 116 GLY A C 1
ATOM 933 O O . GLY A 1 116 ? 1.496 34.921 70.151 1.00 50.16 116 GLY A O 1
ATOM 934 N N . ASN A 1 117 ? 3.052 33.354 70.508 1.00 46.09 117 ASN A N 1
ATOM 935 C CA . ASN A 1 117 ? 3.361 33.691 71.904 1.00 46.09 117 ASN A CA 1
ATOM 936 C C . ASN A 1 117 ? 4.474 32.805 72.501 1.00 46.09 117 ASN A C 1
ATOM 938 O O . ASN A 1 117 ? 4.474 31.584 72.361 1.00 46.09 117 ASN A O 1
ATOM 942 N N . ASN A 1 118 ? 5.393 33.458 73.212 1.00 48.31 118 ASN A N 1
ATOM 943 C CA . ASN A 1 118 ? 6.462 32.910 74.054 1.00 48.31 118 ASN A CA 1
ATOM 944 C C . ASN A 1 118 ? 5.928 32.008 75.186 1.00 48.31 118 ASN A C 1
ATOM 946 O O . ASN A 1 118 ? 4.894 32.331 75.763 1.00 48.31 118 ASN A O 1
ATOM 950 N N . SER A 1 119 ? 6.707 31.004 75.620 1.00 50.06 119 SER A N 1
ATOM 951 C CA . SER A 1 119 ? 6.981 30.729 77.049 1.00 50.06 119 SER A CA 1
ATOM 952 C C . SER A 1 119 ? 7.845 29.473 77.234 1.00 50.06 119 SER A C 1
ATOM 954 O O . SER A 1 119 ? 7.417 28.344 77.021 1.00 50.06 119 SER A O 1
ATOM 956 N N . GLU A 1 120 ? 9.052 29.708 77.722 1.00 52.34 120 GLU A N 1
ATOM 957 C CA . GLU A 1 120 ? 9.989 28.784 78.356 1.00 52.34 120 GLU A CA 1
ATOM 958 C C . GLU A 1 120 ? 9.369 28.152 79.624 1.00 52.34 120 GLU A C 1
ATOM 960 O O . GLU A 1 120 ? 8.703 28.858 80.379 1.00 52.34 120 GLU A O 1
ATOM 965 N N . THR A 1 121 ? 9.543 26.844 79.874 1.00 48.44 121 THR A N 1
ATOM 966 C CA . THR A 1 121 ? 9.850 26.260 81.207 1.00 48.44 121 THR A CA 1
ATOM 967 C C . THR A 1 121 ? 9.935 24.730 81.194 1.00 48.44 121 THR A C 1
ATOM 969 O O . THR A 1 121 ? 9.145 24.017 80.582 1.00 48.44 121 THR A O 1
ATOM 972 N N . GLU A 1 122 ? 10.934 24.254 81.929 1.00 51.75 122 GLU A N 1
ATOM 973 C CA . GLU A 1 122 ? 11.282 22.874 82.253 1.00 51.75 122 GLU A CA 1
ATOM 974 C C . GLU A 1 122 ? 10.161 22.096 82.968 1.00 51.75 122 GLU A C 1
ATOM 976 O O . GLU A 1 122 ? 9.453 22.659 83.804 1.00 51.75 122 GLU A O 1
ATOM 981 N N . LYS A 1 123 ? 10.127 20.762 82.796 1.00 46.88 123 LYS A N 1
ATOM 982 C CA . LYS A 1 123 ? 10.144 19.836 83.946 1.00 46.88 123 LYS A CA 1
ATOM 983 C C . LYS A 1 123 ? 10.366 18.371 83.565 1.00 46.88 123 LYS A C 1
ATOM 985 O O . LYS A 1 123 ? 9.636 17.790 82.771 1.00 46.88 123 LYS A O 1
ATOM 990 N N . PHE A 1 124 ? 11.351 17.793 84.247 1.00 45.38 124 PHE A N 1
ATOM 991 C CA . PHE A 1 124 ? 11.529 16.368 84.507 1.00 45.38 124 PHE A CA 1
ATOM 992 C C . PHE A 1 124 ? 10.279 15.732 85.127 1.00 45.38 124 PHE A C 1
ATOM 994 O O . PHE A 1 124 ? 9.679 16.321 86.031 1.00 45.38 124 PHE A O 1
ATOM 1001 N N . THR A 1 125 ? 9.994 14.482 84.762 1.00 59.84 125 THR A N 1
ATOM 1002 C CA . THR A 1 125 ? 9.750 13.371 85.703 1.00 59.84 125 THR A CA 1
ATOM 1003 C C . THR A 1 125 ? 10.115 12.065 85.012 1.00 59.84 125 THR A C 1
ATOM 1005 O O . THR A 1 125 ? 9.723 11.907 83.836 1.00 59.84 125 THR A O 1
#